Protein AF-A0A962NIE9-F1 (afdb_monomer_lite)

Radius of gyration: 14.71 Å; chains: 1; bounding box: 36×33×38 Å

Sequence (150 aa):
QASTADGALSLSSIDHEKQEGARLLVWQGAARMALLSQQPLDLDRETNGDVLLVVTLRVDALPADASVDLQARSGGTQVVTLPLTATLSALDQGAWTRIGIPLKCLRTAGADTAALDVPFALQASAGVQIALADVRAATDHDQLLACPTQ

Secondary structure (DSSP, 8-state):
-EE-TTSSEEEEEEEESEEEEEEEEEESSSEEEEE--SS-B--HHHHHTT-EEEEEEEEEE--TT--EEEEEEETTTEEEEEE-HHHHHTS-TT-EEEEEEEHHHHHHTT--TTSEEEEEEEEE-TT-EEEEEEEEEES--SEEPPPPP-

Foldseek 3Di:
DDADPVRQKDWDFCDDPHGSLKIKIAGQFWDKDFDFDPFFAACVVLLVVQWWFKWWKAWQWDDPPKWKWKWWDFPVPDIFIDTCNVVNVPDDHGDTFIETERVVLVVVSPHDNGGTRTGIMMTMGHGTIMMTRDTDTGDDGDHYDDRDDD

pLDDT: mean 95.98, std 5.82, range [51.5, 98.88]

Structure (mmCIF, N/CA/C/O backbone):
data_AF-A0A962NIE9-F1
#
_entry.id   AF-A0A962NIE9-F1
#
loop_
_atom_site.group_PDB
_atom_site.id
_atom_site.type_symbol
_atom_site.label_atom_id
_atom_site.label_alt_id
_atom_site.label_comp_id
_atom_site.label_asym_id
_atom_site.label_entity_id
_atom_site.label_seq_id
_atom_site.pdbx_PDB_ins_code
_atom_site.Cartn_x
_atom_site.Cartn_y
_atom_site.Cartn_z
_atom_site.occupancy
_atom_site.B_iso_or_equiv
_atom_site.auth_seq_id
_atom_site.auth_comp_id
_atom_site.auth_asym_id
_atom_site.auth_atom_id
_atom_site.pdbx_PDB_model_num
ATOM 1 N N . GLN A 1 1 ? 5.785 -3.335 18.940 1.00 87.31 1 GLN A N 1
ATOM 2 C CA . GLN A 1 1 ? 4.598 -2.530 18.572 1.00 87.31 1 GLN A CA 1
ATOM 3 C C . GLN A 1 1 ? 5.036 -1.076 18.436 1.00 87.31 1 GLN A C 1
ATOM 5 O O . GLN A 1 1 ? 5.942 -0.683 19.162 1.00 87.31 1 GLN A O 1
ATOM 10 N N . ALA A 1 2 ? 4.455 -0.315 17.513 1.00 95.44 2 ALA A N 1
ATOM 11 C CA . ALA A 1 2 ? 4.746 1.098 17.265 1.00 95.44 2 ALA A CA 1
ATOM 12 C C . ALA A 1 2 ? 3.452 1.848 16.910 1.00 95.44 2 ALA A C 1
ATOM 14 O O . ALA A 1 2 ? 2.497 1.228 16.447 1.00 95.44 2 ALA A O 1
ATOM 15 N N . SER A 1 3 ? 3.419 3.164 17.103 1.00 97.88 3 SER A N 1
ATOM 16 C CA . SER A 1 3 ? 2.286 4.016 16.730 1.00 97.88 3 SER A CA 1
ATOM 17 C C . SER A 1 3 ? 2.757 5.390 16.263 1.00 97.88 3 SER A C 1
ATOM 19 O O . SER A 1 3 ? 3.846 5.836 16.633 1.00 97.88 3 SER A O 1
ATOM 21 N N . THR A 1 4 ? 1.937 6.075 15.468 1.00 98.12 4 THR A N 1
ATOM 22 C CA . THR A 1 4 ? 2.132 7.501 15.181 1.00 98.12 4 THR A CA 1
ATOM 23 C C . THR A 1 4 ? 1.941 8.335 16.452 1.00 98.12 4 THR A C 1
ATOM 25 O O . THR A 1 4 ? 1.310 7.892 17.414 1.00 98.12 4 THR A O 1
ATOM 28 N N . ALA A 1 5 ? 2.506 9.547 16.477 1.00 97.50 5 ALA A N 1
ATOM 29 C CA . ALA A 1 5 ? 2.469 10.418 17.657 1.00 97.50 5 ALA A CA 1
ATOM 30 C C . ALA A 1 5 ? 1.042 10.838 18.057 1.00 97.50 5 ALA A C 1
ATOM 32 O O . ALA A 1 5 ? 0.762 11.035 19.235 1.00 97.50 5 ALA A O 1
ATOM 33 N N . ASP A 1 6 ? 0.150 10.950 17.076 1.00 97.44 6 ASP A N 1
ATOM 34 C CA . ASP A 1 6 ? -1.274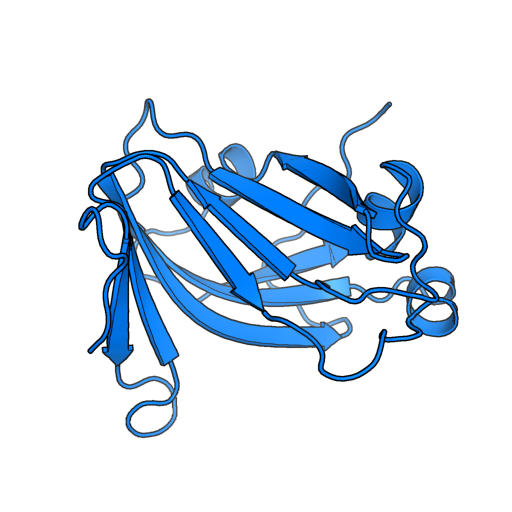 11.251 17.244 1.00 97.44 6 ASP A CA 1
ATOM 35 C C . ASP A 1 6 ? -2.138 10.001 17.490 1.00 97.44 6 ASP A C 1
ATOM 37 O O . ASP A 1 6 ? -3.344 10.116 17.694 1.00 97.44 6 ASP A O 1
ATOM 41 N N . GLY A 1 7 ? -1.540 8.805 17.465 1.00 97.81 7 GLY A N 1
ATOM 42 C CA . GLY A 1 7 ? -2.245 7.536 17.625 1.00 97.81 7 GLY A CA 1
ATOM 43 C C . GLY A 1 7 ? -3.162 7.164 16.457 1.00 97.81 7 GLY A C 1
ATOM 44 O O . GLY A 1 7 ? -3.962 6.250 16.613 1.00 97.81 7 GLY A O 1
ATOM 45 N N . ALA A 1 8 ? -3.077 7.840 15.305 1.00 98.44 8 ALA A N 1
ATOM 46 C CA . ALA A 1 8 ? -3.929 7.561 14.149 1.00 98.44 8 ALA A CA 1
ATOM 47 C C . ALA A 1 8 ? -3.629 6.207 13.478 1.00 98.44 8 ALA A C 1
ATOM 49 O O . ALA A 1 8 ? -4.522 5.617 12.870 1.00 98.44 8 ALA A O 1
ATOM 50 N N . LEU A 1 9 ? -2.400 5.701 13.599 1.00 98.69 9 LEU A N 1
ATOM 51 C CA . LEU A 1 9 ? -1.991 4.397 13.082 1.00 98.69 9 LEU A CA 1
ATOM 52 C C . LEU A 1 9 ? -1.122 3.662 14.099 1.00 98.69 9 LEU A C 1
ATOM 54 O O . LEU A 1 9 ? -0.162 4.220 14.636 1.00 98.69 9 LEU A O 1
ATOM 58 N N . SER A 1 10 ? -1.405 2.377 14.286 1.00 98.56 10 SER A N 1
ATOM 59 C CA . SER A 1 10 ? -0.567 1.446 15.040 1.00 98.56 10 SER A CA 1
ATOM 60 C C . SER A 1 10 ? -0.098 0.272 14.180 1.00 98.56 10 SER A C 1
ATOM 62 O O . SER A 1 10 ? -0.770 -0.154 13.240 1.00 98.56 10 SER A O 1
ATOM 64 N N . LEU A 1 11 ? 1.092 -0.232 14.507 1.00 98.12 11 LEU A N 1
ATOM 65 C CA . LEU A 1 11 ? 1.776 -1.333 13.839 1.00 98.12 11 LEU A CA 1
ATOM 66 C C . LEU A 1 11 ? 2.272 -2.350 14.874 1.00 98.12 11 LEU A C 1
ATOM 68 O O . LEU A 1 11 ? 2.961 -2.009 15.842 1.00 98.12 11 LEU A O 1
ATOM 72 N N . SER A 1 12 ? 1.976 -3.627 14.651 1.00 98.25 12 SER A N 1
ATOM 73 C CA . SER A 1 12 ? 2.457 -4.743 15.477 1.00 98.25 12 SER A CA 1
ATOM 74 C C . SER A 1 12 ? 2.984 -5.888 14.611 1.00 98.25 12 SER A C 1
ATOM 76 O O . SER A 1 12 ? 2.610 -6.008 13.448 1.00 98.25 12 SER A O 1
ATOM 78 N N . SER A 1 13 ? 3.896 -6.700 15.152 1.00 97.50 13 SER A N 1
ATOM 79 C CA . SER A 1 13 ? 4.340 -7.933 14.494 1.00 97.50 13 SER A CA 1
ATOM 80 C C . SER A 1 13 ? 3.307 -9.033 14.725 1.00 97.50 13 SER A C 1
ATOM 82 O O . SER A 1 13 ? 2.818 -9.176 15.845 1.00 97.50 13 SER A O 1
ATOM 84 N N . ILE A 1 14 ? 3.016 -9.821 13.692 1.00 97.69 14 ILE A N 1
ATOM 85 C CA . ILE A 1 14 ? 2.219 -11.049 13.795 1.00 97.69 14 ILE A CA 1
ATOM 86 C C . ILE A 1 14 ? 2.919 -12.187 13.049 1.00 97.69 14 ILE A C 1
ATOM 88 O O . ILE A 1 14 ? 3.753 -11.944 12.172 1.00 97.69 14 ILE A O 1
ATOM 92 N N . ASP A 1 15 ? 2.553 -13.423 13.368 1.00 95.00 15 ASP A N 1
ATOM 93 C CA . ASP A 1 15 ? 3.091 -14.604 12.699 1.00 95.00 15 ASP A CA 1
ATOM 94 C C . ASP A 1 15 ? 2.457 -14.798 11.314 1.00 95.00 15 ASP A C 1
ATOM 96 O O . ASP A 1 15 ? 1.235 -14.744 11.150 1.00 95.00 15 ASP A O 1
ATOM 100 N N . HIS A 1 16 ? 3.301 -15.052 10.316 1.00 92.81 16 HIS A N 1
ATOM 101 C CA . HIS A 1 16 ? 2.898 -15.464 8.973 1.00 92.81 16 HIS A CA 1
ATOM 102 C C . HIS A 1 16 ? 4.061 -16.199 8.309 1.00 92.81 16 HIS A C 1
ATOM 104 O O . HIS A 1 16 ? 5.115 -15.598 8.113 1.00 92.81 16 HIS A O 1
ATOM 110 N N . GLU A 1 17 ? 3.881 -17.493 8.010 1.00 91.56 17 GLU A N 1
ATOM 111 C CA . GLU A 1 17 ? 4.898 -18.470 7.551 1.00 91.56 17 GLU A CA 1
ATOM 112 C C . GLU A 1 17 ? 6.090 -18.690 8.504 1.00 91.56 17 GLU A C 1
ATOM 114 O O . GLU A 1 17 ? 6.577 -19.809 8.663 1.00 91.56 17 GLU A O 1
ATOM 119 N N . LYS A 1 18 ? 6.546 -17.632 9.170 1.00 92.31 18 LYS A N 1
ATOM 120 C CA . LYS A 1 18 ? 7.576 -17.572 10.202 1.00 92.31 18 LYS A CA 1
ATOM 121 C C . LYS A 1 18 ? 7.078 -16.689 11.349 1.00 92.31 18 LYS A C 1
ATOM 123 O O . LYS A 1 18 ? 6.147 -15.893 11.178 1.00 92.31 18 LYS A O 1
ATOM 128 N N . GLN A 1 19 ? 7.720 -16.816 12.510 1.00 86.62 19 GLN A N 1
ATOM 129 C CA . GLN A 1 19 ? 7.430 -15.936 13.641 1.00 86.62 19 GLN A CA 1
ATOM 130 C C . GLN A 1 19 ? 7.701 -14.477 13.279 1.00 86.62 19 GLN A C 1
ATOM 132 O O . GLN A 1 19 ? 8.727 -14.173 12.668 1.00 86.62 19 GLN A O 1
ATOM 137 N N . GLU A 1 20 ? 6.762 -13.601 13.635 1.00 93.25 20 GLU A N 1
ATOM 138 C CA . GLU A 1 20 ? 6.804 -12.165 13.331 1.00 93.25 20 GLU A CA 1
ATOM 139 C C . GLU A 1 20 ? 7.007 -11.830 11.836 1.00 93.25 20 GLU A C 1
ATOM 141 O O . GLU A 1 20 ? 7.515 -10.757 11.484 1.00 93.25 20 GLU A O 1
ATOM 146 N N . GLY A 1 21 ? 6.607 -12.744 10.945 1.00 93.81 21 GLY A N 1
ATOM 147 C CA . GLY A 1 21 ? 6.763 -12.625 9.494 1.00 93.81 21 GLY A CA 1
ATOM 148 C C . GLY A 1 21 ? 5.875 -11.569 8.832 1.00 93.81 21 GLY A C 1
ATOM 149 O O . GLY A 1 21 ? 6.084 -11.258 7.666 1.00 93.81 21 GLY A O 1
ATOM 150 N N . ALA A 1 22 ? 4.914 -10.986 9.554 1.00 97.88 22 ALA A N 1
ATOM 151 C CA . ALA A 1 22 ? 4.028 -9.955 9.026 1.00 97.88 22 ALA A CA 1
ATOM 152 C C . ALA A 1 22 ? 3.847 -8.774 9.988 1.00 97.88 22 ALA A C 1
ATOM 154 O O . ALA A 1 22 ? 4.251 -8.799 11.158 1.00 97.88 22 ALA A O 1
ATOM 155 N N . ARG A 1 23 ? 3.253 -7.697 9.474 1.00 98.19 23 ARG A N 1
ATOM 156 C CA . ARG A 1 23 ? 2.891 -6.494 10.225 1.00 98.19 23 ARG A CA 1
ATOM 157 C C . ARG A 1 23 ? 1.389 -6.281 10.169 1.00 98.19 23 ARG A C 1
ATOM 159 O O . ARG A 1 23 ? 0.844 -6.124 9.084 1.00 98.19 23 ARG A O 1
ATOM 166 N N . LEU A 1 24 ? 0.733 -6.244 11.324 1.00 98.69 24 LEU A N 1
ATOM 167 C CA . LEU A 1 24 ? -0.658 -5.814 11.435 1.00 98.69 24 LEU A CA 1
ATOM 168 C C . LEU A 1 24 ? -0.706 -4.296 11.598 1.00 98.69 24 LEU A C 1
ATOM 170 O O . LEU A 1 24 ? -0.092 -3.753 12.519 1.00 98.69 24 LEU A O 1
ATOM 174 N N . LEU A 1 25 ? -1.442 -3.645 10.703 1.00 98.75 25 LEU A N 1
ATOM 175 C CA . LEU A 1 25 ? -1.687 -2.210 10.662 1.00 98.75 25 LEU A CA 1
ATOM 176 C C . LEU A 1 25 ? -3.139 -1.949 11.050 1.00 98.75 25 LEU A C 1
ATOM 178 O O . LEU A 1 25 ? -4.050 -2.539 10.467 1.00 98.75 25 LEU A O 1
ATOM 182 N N . VAL A 1 26 ? -3.354 -1.058 12.013 1.00 98.75 26 VAL A N 1
ATOM 183 C CA . VAL A 1 26 ? -4.692 -0.688 12.486 1.00 98.75 26 VAL A CA 1
ATOM 184 C C . VAL A 1 26 ? -4.803 0.829 12.447 1.00 98.75 26 VAL A C 1
ATOM 186 O O . VAL A 1 26 ? -4.074 1.519 13.165 1.00 98.75 26 VAL A O 1
ATOM 189 N N . TRP A 1 27 ? -5.719 1.346 11.632 1.00 98.75 27 TRP A N 1
ATOM 190 C CA . TRP A 1 27 ? -5.990 2.777 11.517 1.00 98.75 27 TRP A CA 1
ATOM 191 C C . TRP A 1 27 ? -7.083 3.192 12.508 1.00 98.75 27 TRP A C 1
ATOM 193 O O . TRP A 1 27 ? -8.241 2.794 12.387 1.00 98.75 27 TRP A O 1
ATOM 203 N N . GLN A 1 28 ? -6.720 4.005 13.499 1.00 98.38 28 GLN A N 1
ATOM 204 C CA . GLN A 1 28 ? -7.653 4.676 14.415 1.00 98.38 28 GLN A CA 1
ATOM 205 C C . GLN A 1 28 ? -8.108 6.040 13.862 1.00 98.38 28 GLN A C 1
ATOM 207 O O . GLN A 1 28 ? -9.150 6.555 14.259 1.00 98.38 28 GLN A O 1
ATOM 212 N N . GLY A 1 29 ? -7.334 6.612 12.938 1.00 98.00 29 GLY A N 1
ATOM 213 C CA . GLY A 1 29 ? -7.590 7.866 12.236 1.00 98.00 29 GLY A CA 1
ATOM 214 C C . GLY A 1 29 ? -7.082 7.794 10.795 1.00 98.00 29 GLY A C 1
ATOM 215 O O . GLY A 1 29 ? -6.482 6.799 10.391 1.00 98.00 29 GLY A O 1
ATOM 216 N N . ALA A 1 30 ? -7.313 8.850 10.011 1.00 98.00 30 ALA A N 1
ATOM 217 C CA . ALA A 1 30 ? -6.739 8.944 8.672 1.00 98.00 30 ALA A CA 1
ATOM 218 C C . ALA A 1 30 ? -5.209 9.035 8.767 1.00 98.00 30 ALA A C 1
ATOM 220 O O . ALA A 1 30 ? -4.681 9.974 9.361 1.00 98.00 30 ALA A O 1
ATOM 221 N N . ALA A 1 31 ? -4.500 8.060 8.201 1.00 98.50 31 ALA A N 1
ATOM 222 C CA . ALA A 1 31 ? -3.047 7.985 8.313 1.00 98.50 31 ALA A CA 1
ATOM 223 C C . ALA A 1 31 ? -2.413 7.221 7.149 1.00 98.50 31 ALA A C 1
ATOM 225 O O . ALA A 1 31 ? -3.072 6.471 6.421 1.00 98.50 31 ALA A O 1
ATOM 226 N N . ARG A 1 32 ? -1.096 7.387 7.015 1.00 98.06 32 ARG A N 1
ATOM 227 C CA . ARG A 1 32 ? -0.280 6.763 5.976 1.00 98.06 32 ARG A CA 1
ATOM 228 C C . ARG A 1 32 ? 0.778 5.848 6.579 1.00 98.06 32 ARG A C 1
ATOM 230 O O . ARG A 1 32 ? 1.521 6.259 7.466 1.00 98.06 32 ARG A O 1
ATOM 237 N N . MET A 1 33 ? 0.907 4.651 6.019 1.00 98.19 33 MET A N 1
ATOM 238 C CA . MET A 1 33 ? 2.069 3.780 6.181 1.00 98.19 33 MET A CA 1
ATOM 239 C C . MET A 1 33 ? 2.859 3.773 4.875 1.00 98.19 33 MET A C 1
ATOM 241 O O . MET A 1 33 ? 2.261 3.713 3.804 1.00 98.19 33 MET A O 1
ATOM 245 N N . ALA A 1 34 ? 4.186 3.836 4.942 1.00 97.94 34 ALA A N 1
ATOM 246 C CA . ALA A 1 34 ? 5.041 3.817 3.762 1.00 97.94 34 ALA A CA 1
ATOM 247 C C . ALA A 1 34 ? 6.249 2.901 3.962 1.00 97.94 34 ALA A C 1
ATOM 249 O O . ALA A 1 34 ? 6.871 2.909 5.025 1.00 97.94 34 ALA A O 1
ATOM 250 N N . LEU A 1 35 ? 6.612 2.169 2.909 1.00 97.06 35 LEU A N 1
ATOM 251 C CA . LEU A 1 35 ? 7.902 1.503 2.795 1.00 97.06 35 LEU A CA 1
ATOM 252 C C . LEU A 1 35 ? 8.870 2.469 2.117 1.00 97.06 35 LEU A C 1
ATOM 254 O O . LEU A 1 35 ? 8.695 2.826 0.953 1.00 97.06 35 LEU A O 1
ATOM 258 N N . LEU A 1 36 ? 9.866 2.928 2.870 1.00 96.06 36 LEU A N 1
ATOM 259 C CA . LEU A 1 36 ? 10.888 3.845 2.375 1.00 96.06 36 LEU A CA 1
ATOM 260 C C . LEU A 1 36 ? 12.068 3.044 1.834 1.00 96.06 36 LEU A C 1
ATOM 262 O O . LEU A 1 36 ? 12.592 2.173 2.532 1.00 96.06 36 LEU A O 1
ATOM 266 N N . SER A 1 37 ? 12.517 3.372 0.626 1.00 93.00 37 SER A N 1
ATOM 267 C CA . SER A 1 37 ? 13.785 2.852 0.128 1.00 93.00 37 SER A CA 1
ATOM 268 C C . SER A 1 37 ? 14.935 3.765 0.552 1.00 93.00 37 SER A C 1
ATOM 270 O O . SER A 1 37 ? 14.831 4.988 0.470 1.00 93.00 37 SER A O 1
ATOM 272 N N . GLN A 1 38 ? 16.053 3.183 0.993 1.00 91.25 38 GLN A N 1
ATOM 273 C CA . GLN A 1 38 ? 17.253 3.961 1.339 1.00 91.25 38 GLN A CA 1
ATOM 274 C C . GLN A 1 38 ? 17.904 4.597 0.103 1.00 91.25 38 GLN A C 1
ATOM 276 O O . GLN A 1 38 ? 18.552 5.635 0.214 1.00 91.25 38 GLN A O 1
ATOM 281 N N . GLN A 1 39 ? 17.746 3.962 -1.059 1.00 94.12 39 GLN A N 1
ATOM 282 C CA . GLN A 1 39 ? 18.153 4.459 -2.373 1.00 94.12 39 GLN A CA 1
ATOM 283 C C . GLN A 1 39 ? 16.983 4.271 -3.344 1.00 94.12 39 GLN A C 1
ATOM 285 O O . GLN A 1 39 ? 16.335 3.224 -3.265 1.00 94.12 39 GLN A O 1
ATOM 290 N N . PRO A 1 40 ? 16.683 5.233 -4.235 1.00 96.25 40 PRO A N 1
ATOM 291 C CA . PRO A 1 40 ? 15.601 5.076 -5.201 1.00 96.25 40 PRO A CA 1
ATOM 292 C C . PRO A 1 40 ? 15.730 3.762 -5.980 1.00 96.25 40 PRO A C 1
ATOM 294 O O . PRO A 1 40 ? 16.820 3.409 -6.430 1.00 96.25 40 PRO A O 1
ATOM 297 N N . LEU A 1 41 ? 14.627 3.025 -6.090 1.00 97.19 41 LEU A N 1
ATOM 298 C CA . LEU A 1 41 ? 14.568 1.784 -6.851 1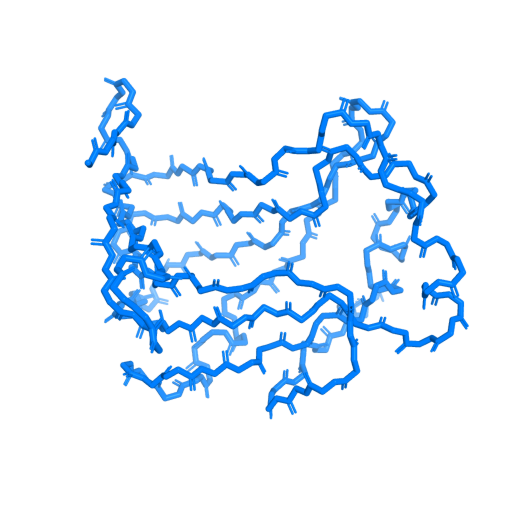.00 97.19 41 LEU A CA 1
ATOM 299 C C . LEU A 1 41 ? 14.353 2.106 -8.328 1.00 97.19 41 LEU A C 1
ATOM 301 O O . LEU A 1 41 ? 13.403 2.814 -8.670 1.00 97.19 41 LEU A O 1
ATOM 305 N N . ASP A 1 42 ? 15.203 1.532 -9.175 1.00 97.44 42 ASP A N 1
ATOM 306 C CA . ASP A 1 42 ? 14.988 1.481 -10.616 1.00 97.44 42 ASP A CA 1
ATOM 307 C C . ASP A 1 42 ? 14.246 0.188 -10.962 1.00 97.44 42 ASP A C 1
ATOM 309 O O . ASP A 1 42 ? 14.804 -0.906 -10.871 1.00 97.44 42 ASP A O 1
ATOM 313 N N . LEU A 1 43 ? 12.963 0.335 -11.291 1.00 97.56 43 LEU A N 1
ATOM 314 C CA . LEU A 1 43 ? 12.066 -0.725 -11.737 1.00 97.56 43 LEU A CA 1
ATOM 315 C C . LEU A 1 43 ? 11.585 -0.481 -13.177 1.00 97.56 43 LEU A C 1
ATOM 317 O O . LEU A 1 43 ? 10.539 -1.007 -13.567 1.00 97.56 43 LEU A O 1
ATOM 321 N N . ASP A 1 44 ? 12.272 0.337 -13.987 1.00 97.62 44 ASP A N 1
ATOM 322 C CA . ASP A 1 44 ? 11.796 0.641 -15.345 1.00 97.62 44 ASP A CA 1
ATOM 323 C C . ASP A 1 44 ? 11.817 -0.599 -16.249 1.00 97.62 44 ASP A C 1
ATOM 325 O O . ASP A 1 44 ? 10.866 -0.869 -16.988 1.00 97.62 44 ASP A O 1
ATOM 329 N N . ARG A 1 45 ? 12.854 -1.433 -16.120 1.00 97.88 45 ARG A N 1
ATOM 330 C CA . ARG A 1 45 ? 12.957 -2.702 -16.852 1.00 97.88 45 ARG A CA 1
ATOM 331 C C . ARG A 1 45 ? 11.804 -3.647 -16.501 1.00 97.88 45 ARG A C 1
ATOM 333 O O . ARG A 1 45 ? 11.196 -4.226 -17.396 1.00 97.88 45 ARG A O 1
ATOM 340 N N . GLU A 1 46 ? 11.494 -3.784 -15.216 1.00 98.19 46 GLU A N 1
ATOM 341 C CA . GLU A 1 46 ? 10.379 -4.567 -14.682 1.00 98.19 46 GLU A CA 1
ATOM 342 C C . GLU A 1 46 ? 9.045 -4.009 -15.198 1.00 98.19 46 GLU A C 1
ATOM 344 O O . GLU A 1 46 ? 8.195 -4.754 -15.686 1.00 98.19 46 GLU A O 1
ATOM 349 N N . THR A 1 47 ? 8.895 -2.685 -15.187 1.00 97.31 47 THR A N 1
ATOM 350 C CA . THR A 1 47 ? 7.699 -1.989 -15.678 1.00 97.31 47 THR A CA 1
ATOM 351 C C . THR A 1 47 ? 7.472 -2.225 -17.175 1.00 97.31 47 THR A C 1
ATOM 353 O O . THR A 1 47 ? 6.332 -2.406 -17.606 1.00 97.31 47 THR A O 1
ATOM 356 N N . ASN A 1 48 ? 8.538 -2.262 -17.978 1.00 96.81 48 ASN A N 1
ATOM 357 C CA . ASN A 1 48 ? 8.480 -2.589 -19.407 1.00 96.81 48 ASN A CA 1
ATOM 358 C C . ASN A 1 48 ? 8.247 -4.085 -19.678 1.00 96.81 48 ASN A C 1
ATOM 360 O O . ASN A 1 48 ? 7.771 -4.438 -20.754 1.00 96.81 48 ASN A O 1
ATOM 364 N N . GLY A 1 49 ? 8.557 -4.952 -18.712 1.00 96.81 49 GLY A N 1
ATOM 365 C CA . GLY A 1 49 ? 8.376 -6.404 -18.786 1.00 96.81 49 GLY A CA 1
ATOM 366 C C . GLY A 1 49 ? 7.049 -6.919 -18.223 1.00 96.81 49 GLY A C 1
ATOM 367 O O . GLY A 1 49 ? 6.975 -8.098 -17.888 1.00 96.81 49 GLY A O 1
ATOM 368 N N . ASP A 1 50 ? 6.037 -6.055 -18.070 1.00 93.50 50 ASP A N 1
ATOM 369 C CA . ASP A 1 50 ? 4.728 -6.379 -17.473 1.00 93.50 50 ASP A CA 1
ATOM 370 C C . ASP A 1 50 ? 4.813 -6.994 -16.055 1.00 93.50 50 ASP A C 1
ATOM 372 O O . ASP A 1 50 ? 3.932 -7.740 -15.622 1.00 93.50 50 ASP A O 1
ATOM 376 N N . VAL A 1 51 ? 5.858 -6.652 -15.295 1.00 97.94 51 VAL A N 1
ATOM 377 C CA . VAL A 1 51 ? 5.996 -7.055 -13.889 1.00 97.94 51 VAL A CA 1
ATOM 378 C C . VAL A 1 51 ? 5.000 -6.285 -13.013 1.00 97.94 51 VAL A C 1
ATOM 380 O O . VAL A 1 51 ? 4.619 -5.138 -13.282 1.00 97.94 51 VAL A O 1
ATOM 3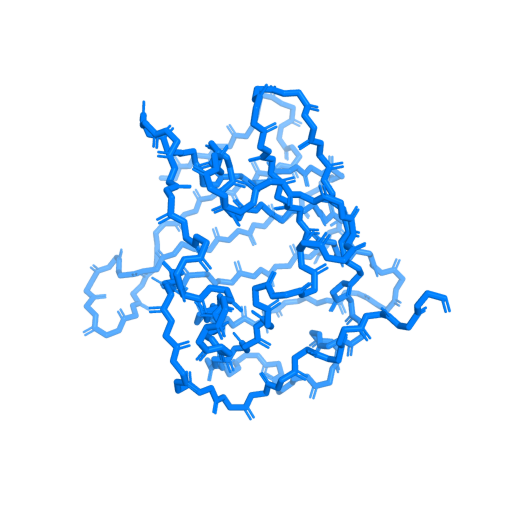83 N N . LEU A 1 52 ? 4.571 -6.937 -11.937 1.00 98.19 52 LEU A N 1
ATOM 384 C CA . LEU A 1 52 ? 3.635 -6.420 -10.952 1.00 98.19 52 LEU A CA 1
ATOM 385 C C . LEU A 1 52 ? 4.379 -6.031 -9.671 1.00 98.19 52 LEU A C 1
ATOM 387 O O . LEU A 1 52 ? 5.320 -6.701 -9.249 1.00 98.19 52 LEU A O 1
ATOM 391 N N . LEU A 1 53 ? 3.895 -4.993 -9.000 1.00 97.94 53 LEU A N 1
ATOM 392 C CA . LEU A 1 53 ? 4.054 -4.838 -7.563 1.00 97.94 53 LEU A CA 1
ATOM 393 C C . LEU A 1 53 ? 3.083 -5.816 -6.893 1.00 97.94 53 LEU A C 1
ATOM 395 O O . LEU A 1 53 ? 1.876 -5.575 -6.858 1.00 97.94 53 LEU A O 1
ATOM 399 N N . VAL A 1 54 ? 3.603 -6.940 -6.414 1.00 98.50 54 VAL A N 1
ATOM 400 C CA . VAL A 1 54 ? 2.827 -7.957 -5.703 1.00 98.50 54 VAL A CA 1
ATOM 401 C C . VAL A 1 54 ? 2.880 -7.673 -4.213 1.00 98.50 54 VAL A C 1
ATOM 403 O O . VAL A 1 54 ? 3.956 -7.503 -3.636 1.00 98.50 54 VAL A O 1
ATOM 406 N N . VAL A 1 55 ? 1.703 -7.641 -3.595 1.00 98.44 55 VAL A N 1
ATOM 407 C CA . VAL A 1 55 ? 1.522 -7.401 -2.167 1.00 98.44 55 VAL A CA 1
ATOM 408 C C . VAL A 1 55 ? 0.787 -8.585 -1.558 1.00 98.44 55 VAL A C 1
ATOM 410 O O . VAL A 1 55 ? -0.351 -8.867 -1.930 1.00 98.44 55 VAL A O 1
ATOM 413 N N . THR A 1 56 ? 1.424 -9.266 -0.607 1.00 98.62 56 THR A N 1
ATOM 414 C CA . THR A 1 56 ? 0.777 -10.317 0.188 1.00 98.62 56 THR A CA 1
ATOM 415 C C . THR A 1 56 ? 0.166 -9.680 1.424 1.00 98.62 56 THR A C 1
ATOM 417 O O . THR A 1 56 ? 0.890 -9.191 2.299 1.00 98.62 56 THR A O 1
ATOM 420 N N . LEU A 1 57 ? -1.162 -9.667 1.492 1.00 98.69 57 LEU A N 1
ATOM 421 C CA . LEU A 1 57 ? -1.902 -9.028 2.573 1.00 98.69 57 LEU A CA 1
ATOM 422 C C . LEU A 1 57 ? -3.102 -9.853 3.027 1.00 98.69 57 LEU A C 1
ATOM 424 O O . LEU A 1 57 ? -3.551 -10.762 2.334 1.00 98.69 57 LEU A O 1
ATOM 428 N N . ARG A 1 58 ? -3.640 -9.498 4.189 1.00 98.69 58 ARG A N 1
ATOM 429 C CA . ARG A 1 58 ? -4.915 -9.985 4.712 1.00 98.69 58 ARG A CA 1
ATOM 430 C C . ARG A 1 58 ? -5.726 -8.794 5.201 1.00 98.69 58 ARG A C 1
ATOM 432 O O . ARG A 1 58 ? -5.213 -7.973 5.961 1.00 98.69 58 ARG A O 1
ATOM 439 N N . VAL A 1 59 ? -6.975 -8.691 4.761 1.00 98.62 59 VAL A N 1
ATOM 440 C CA . VAL A 1 59 ? -7.900 -7.647 5.222 1.00 98.62 59 VAL A CA 1
ATOM 441 C C . VAL A 1 59 ? -8.642 -8.174 6.444 1.00 98.62 59 VAL A C 1
ATOM 443 O O . VAL A 1 59 ? -9.440 -9.102 6.327 1.00 98.62 59 VAL A O 1
ATOM 446 N N . ASP A 1 60 ? -8.379 -7.587 7.610 1.00 98.62 60 ASP A N 1
ATOM 447 C CA . ASP A 1 60 ? -9.018 -7.978 8.873 1.00 98.62 60 ASP A CA 1
ATOM 448 C C . ASP A 1 60 ? -10.288 -7.155 9.123 1.00 98.62 60 ASP A C 1
ATOM 450 O O . ASP A 1 60 ? -11.276 -7.680 9.635 1.00 98.62 60 ASP A O 1
ATOM 454 N N . ALA A 1 61 ? -10.307 -5.888 8.700 1.00 98.56 61 ALA A N 1
ATOM 455 C CA . ALA A 1 61 ? -11.489 -5.031 8.730 1.00 98.56 61 ALA A CA 1
ATOM 456 C C . ALA A 1 61 ? -11.429 -3.960 7.634 1.00 98.56 61 ALA A C 1
ATOM 458 O O . ALA A 1 61 ? -10.408 -3.294 7.454 1.00 98.56 61 ALA A O 1
ATOM 459 N N . LEU A 1 62 ? -12.549 -3.765 6.939 1.00 98.38 62 LEU A N 1
ATOM 460 C CA . LEU A 1 62 ? -12.739 -2.707 5.949 1.00 98.38 62 LEU A CA 1
ATOM 461 C C . LEU A 1 62 ? -14.186 -2.193 6.055 1.00 98.38 62 LEU A C 1
ATOM 463 O O . LEU A 1 62 ? -15.090 -2.818 5.499 1.00 98.38 62 LEU A O 1
ATOM 467 N N . PRO A 1 63 ? -14.439 -1.112 6.818 1.00 97.88 63 PRO A N 1
ATOM 468 C CA . PRO A 1 63 ? -15.766 -0.500 6.895 1.00 97.88 63 PRO A CA 1
ATOM 469 C C . PRO A 1 63 ? -16.299 -0.098 5.512 1.00 97.88 63 PRO A C 1
ATOM 471 O O . PRO A 1 63 ? -15.525 0.255 4.625 1.00 97.88 63 PRO A O 1
ATOM 474 N N . ALA A 1 64 ? -17.620 -0.127 5.323 1.00 95.19 64 ALA A N 1
ATOM 475 C CA . ALA A 1 64 ? -18.241 0.135 4.018 1.00 95.19 64 ALA A CA 1
ATOM 476 C C . ALA A 1 64 ? -18.004 1.565 3.494 1.00 95.19 64 ALA A C 1
ATOM 478 O O . ALA A 1 64 ? -18.002 1.790 2.288 1.00 95.19 64 ALA A O 1
ATOM 479 N N . ASP A 1 65 ? -17.811 2.523 4.398 1.00 95.62 65 ASP A N 1
ATOM 480 C CA . ASP A 1 65 ? -17.504 3.927 4.124 1.00 95.62 65 ASP A CA 1
ATOM 481 C C . ASP A 1 65 ? -15.997 4.235 4.171 1.00 95.62 65 ASP A C 1
ATOM 483 O O . ASP A 1 65 ? -15.597 5.394 4.045 1.00 95.62 65 ASP A O 1
ATOM 487 N N . ALA A 1 66 ? -15.149 3.216 4.344 1.00 97.25 66 ALA A N 1
ATOM 488 C CA . ALA A 1 66 ? -13.710 3.403 4.403 1.00 97.25 66 ALA A CA 1
ATOM 489 C C . ALA A 1 66 ? -13.097 3.687 3.025 1.00 97.25 66 ALA A C 1
ATOM 491 O O . ALA A 1 66 ? -13.538 3.189 1.988 1.00 97.25 66 ALA A O 1
ATOM 492 N N . SER A 1 67 ? -11.999 4.438 3.033 1.00 98.00 67 SER A N 1
ATOM 493 C CA . SER A 1 67 ? -11.155 4.673 1.862 1.00 98.00 67 SER A CA 1
ATOM 494 C C . SER A 1 67 ? -9.772 4.079 2.092 1.00 98.00 67 SER A C 1
ATOM 496 O O . SER A 1 67 ? -9.173 4.330 3.140 1.00 98.00 67 SER A O 1
ATOM 498 N N . VAL A 1 68 ? -9.251 3.347 1.108 1.00 98.38 68 VAL A N 1
ATOM 499 C CA . VAL A 1 68 ? -7.870 2.866 1.070 1.00 98.38 68 VAL A CA 1
ATOM 500 C C . VAL A 1 68 ? -7.274 3.179 -0.294 1.00 98.38 68 VAL A C 1
ATOM 502 O O . VAL A 1 68 ? -7.787 2.730 -1.321 1.00 98.38 68 VAL A O 1
ATOM 505 N N . ASP A 1 69 ? -6.154 3.889 -0.282 1.00 98.19 69 ASP A N 1
ATOM 506 C CA . ASP A 1 69 ? -5.392 4.242 -1.470 1.00 98.19 69 ASP A CA 1
ATOM 507 C C . ASP A 1 69 ? -3.979 3.663 -1.403 1.00 98.19 69 ASP A C 1
ATOM 509 O O . ASP A 1 69 ? -3.290 3.749 -0.379 1.00 98.19 69 ASP A O 1
ATOM 513 N N . LEU A 1 70 ? -3.526 3.127 -2.534 1.00 98.06 70 LEU A N 1
ATOM 514 C CA . LEU A 1 70 ? -2.119 2.846 -2.779 1.00 98.06 70 LEU A CA 1
ATOM 515 C C . LEU A 1 70 ? -1.437 4.134 -3.241 1.00 98.06 70 LEU A C 1
ATOM 517 O O . LEU A 1 70 ? -1.904 4.796 -4.164 1.00 98.06 70 LEU A O 1
ATOM 521 N N . GLN A 1 71 ? -0.294 4.457 -2.649 1.00 98.25 71 GLN A N 1
ATOM 522 C CA . GLN A 1 71 ? 0.550 5.563 -3.078 1.00 98.25 71 GLN A CA 1
ATOM 523 C C . GLN A 1 71 ? 1.961 5.088 -3.403 1.00 98.25 71 GLN A C 1
ATOM 525 O O . GLN A 1 71 ? 2.512 4.228 -2.716 1.00 98.25 71 GLN A O 1
ATOM 530 N N . ALA A 1 72 ? 2.575 5.719 -4.398 1.00 98.06 72 ALA A N 1
ATOM 531 C CA . ALA A 1 72 ? 4.004 5.604 -4.671 1.00 98.06 72 ALA A CA 1
ATOM 532 C C . ALA A 1 72 ? 4.618 7.002 -4.800 1.00 98.06 72 ALA A C 1
ATOM 534 O O . ALA A 1 72 ? 3.922 7.949 -5.169 1.00 98.0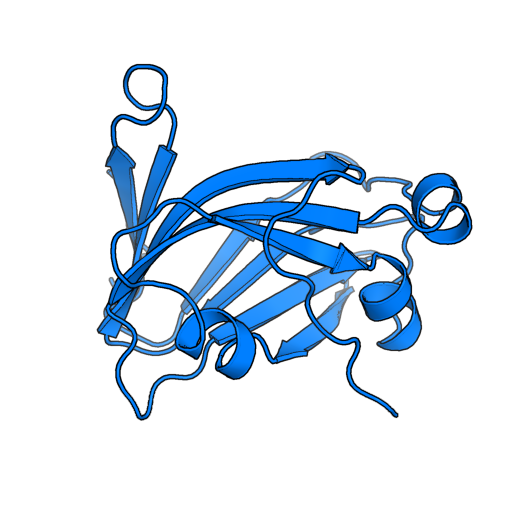6 72 ALA A O 1
ATOM 535 N N . ARG A 1 73 ? 5.905 7.144 -4.466 1.00 98.12 73 ARG A N 1
ATOM 536 C CA . ARG A 1 73 ? 6.668 8.389 -4.622 1.00 98.12 73 ARG A CA 1
ATOM 537 C C . ARG A 1 73 ? 7.949 8.138 -5.405 1.00 98.12 73 ARG A C 1
ATOM 539 O O . ARG A 1 73 ? 8.673 7.190 -5.101 1.00 98.12 73 ARG A O 1
ATOM 546 N N . SER A 1 74 ? 8.219 9.018 -6.359 1.00 97.75 74 SER A N 1
ATOM 547 C CA . SER A 1 74 ? 9.459 9.059 -7.129 1.00 97.75 74 SER A CA 1
ATOM 548 C C . SER A 1 74 ? 10.083 10.452 -7.101 1.00 97.75 74 SER A C 1
ATOM 550 O O . SER A 1 74 ? 9.393 11.459 -6.899 1.00 97.75 74 SER A O 1
ATOM 552 N N . GLY A 1 75 ? 11.397 10.525 -7.313 1.00 92.06 75 GLY A N 1
ATOM 553 C CA . GLY A 1 75 ? 12.116 11.798 -7.442 1.00 92.06 75 GLY A CA 1
ATOM 554 C C . GLY A 1 75 ? 12.013 12.713 -6.213 1.00 92.06 75 GLY A C 1
ATOM 555 O O . GLY A 1 75 ? 12.135 13.930 -6.333 1.00 92.06 75 GLY A O 1
ATOM 556 N N . GLY A 1 76 ? 11.738 12.165 -5.027 1.00 90.69 76 GLY A N 1
ATOM 557 C CA . GLY A 1 76 ? 11.671 12.922 -3.779 1.00 90.69 76 GLY A CA 1
ATOM 558 C C . GLY A 1 76 ? 10.337 13.631 -3.507 1.00 90.69 76 GLY A C 1
ATOM 559 O O . GLY A 1 76 ? 9.969 13.782 -2.343 1.00 90.69 76 GLY A O 1
ATOM 560 N N . THR A 1 77 ? 9.567 14.027 -4.519 1.00 93.19 77 THR A N 1
ATOM 561 C CA . THR A 1 77 ? 8.343 14.834 -4.312 1.00 93.19 77 THR A CA 1
ATOM 562 C C . THR A 1 77 ? 7.125 14.333 -5.070 1.00 93.19 77 THR A C 1
ATOM 564 O O . THR A 1 77 ? 6.001 14.621 -4.660 1.00 93.19 77 THR A O 1
ATOM 567 N N . GLN A 1 78 ? 7.313 13.571 -6.143 1.00 97.00 78 GLN A N 1
ATOM 568 C CA . GLN A 1 78 ? 6.221 13.198 -7.022 1.00 97.00 78 GLN A CA 1
ATOM 569 C C . GLN A 1 78 ? 5.461 12.006 -6.451 1.00 97.00 78 GLN A C 1
ATOM 571 O O . GLN A 1 78 ? 5.957 10.886 -6.485 1.00 97.00 78 GLN A O 1
ATOM 576 N N . VAL A 1 79 ? 4.259 12.248 -5.928 1.00 97.88 79 VAL A N 1
ATOM 577 C CA . VAL A 1 79 ? 3.385 11.207 -5.375 1.00 97.88 79 VAL A CA 1
ATOM 578 C C . VAL A 1 79 ? 2.269 10.891 -6.360 1.00 97.88 79 VAL A C 1
ATOM 580 O O . VAL A 1 79 ? 1.555 11.791 -6.796 1.00 97.88 79 VAL A O 1
ATOM 583 N N . VAL A 1 80 ? 2.084 9.610 -6.661 1.00 97.62 80 VAL A N 1
ATOM 584 C CA . VAL A 1 80 ? 0.912 9.099 -7.380 1.00 97.62 80 VAL A CA 1
ATOM 585 C C . VAL A 1 80 ? 0.006 8.336 -6.427 1.00 97.62 80 VAL A C 1
ATOM 587 O O . VAL A 1 80 ? 0.480 7.766 -5.444 1.00 97.62 80 VAL A O 1
ATOM 590 N N . THR A 1 81 ? -1.292 8.329 -6.721 1.00 97.25 81 THR A N 1
ATOM 591 C CA . THR A 1 81 ? -2.318 7.661 -5.912 1.00 97.25 81 THR A CA 1
ATOM 592 C C . THR A 1 81 ? -3.181 6.788 -6.815 1.00 97.25 81 THR A C 1
ATOM 594 O O . THR A 1 81 ? -3.634 7.250 -7.861 1.00 97.25 81 THR A O 1
ATOM 597 N N . LEU A 1 82 ? -3.400 5.536 -6.417 1.00 96.44 82 LEU A N 1
ATOM 598 C CA . LEU A 1 82 ? -4.297 4.587 -7.067 1.00 96.44 82 LEU A CA 1
ATOM 599 C C . LEU A 1 82 ? -5.359 4.133 -6.052 1.00 96.44 82 LEU A C 1
ATOM 601 O O . LEU A 1 82 ? -4.981 3.678 -4.966 1.00 96.44 82 LEU A O 1
ATOM 605 N N . PRO A 1 83 ? -6.661 4.209 -6.380 1.00 95.56 83 PRO A N 1
ATOM 606 C CA . PRO A 1 83 ? -7.706 3.740 -5.480 1.00 95.56 83 PRO A CA 1
ATOM 607 C C . PRO A 1 83 ? -7.608 2.223 -5.304 1.00 95.56 83 PRO A C 1
ATOM 609 O O . PRO A 1 83 ? -7.549 1.480 -6.285 1.00 95.56 83 PRO A O 1
ATOM 612 N N . LEU A 1 84 ? -7.608 1.758 -4.053 1.00 96.31 84 LEU A N 1
ATOM 613 C CA . LEU A 1 84 ? -7.447 0.341 -3.716 1.00 96.31 84 LEU A CA 1
ATOM 614 C C . LEU A 1 84 ? -8.693 -0.258 -3.045 1.00 96.31 84 LEU A C 1
ATOM 616 O O . LEU A 1 84 ? -8.871 -1.476 -3.080 1.00 96.31 84 LEU A O 1
ATOM 620 N N . THR A 1 85 ? -9.588 0.576 -2.499 1.00 96.31 85 THR A N 1
ATOM 621 C CA . THR A 1 85 ? -10.779 0.151 -1.740 1.00 96.31 85 THR A CA 1
ATOM 622 C C . THR A 1 85 ? -11.583 -0.942 -2.442 1.00 96.31 85 THR A C 1
ATOM 624 O O . THR A 1 85 ? -11.836 -1.980 -1.840 1.00 96.31 85 THR A O 1
ATOM 627 N N . ALA A 1 86 ? -11.946 -0.748 -3.717 1.00 94.00 86 ALA A N 1
ATOM 628 C CA . ALA A 1 86 ? -12.798 -1.693 -4.444 1.00 94.00 86 ALA A CA 1
ATOM 629 C C . ALA A 1 86 ? -12.137 -3.071 -4.626 1.00 94.00 86 ALA A C 1
ATOM 631 O O . ALA A 1 86 ? -12.808 -4.100 -4.573 1.00 94.00 86 ALA A O 1
ATOM 632 N N . THR A 1 87 ? -10.810 -3.097 -4.790 1.00 95.00 87 THR A N 1
ATOM 633 C CA . THR A 1 87 ? -10.055 -4.354 -4.886 1.00 95.00 87 THR A CA 1
ATOM 634 C C . THR A 1 87 ? -10.026 -5.059 -3.539 1.00 95.00 87 THR A C 1
ATOM 636 O O . THR A 1 87 ? -10.298 -6.251 -3.485 1.00 95.00 87 THR A O 1
ATOM 639 N N . LEU A 1 88 ? -9.775 -4.327 -2.447 1.00 96.69 88 LEU A N 1
ATOM 640 C CA . LEU A 1 88 ? -9.771 -4.904 -1.098 1.00 96.69 88 LEU A CA 1
ATOM 641 C C . LEU A 1 88 ? -11.158 -5.384 -0.659 1.00 96.69 88 LEU A C 1
ATOM 643 O O . LEU A 1 88 ? -11.250 -6.413 -0.000 1.00 96.69 88 LEU A O 1
ATOM 647 N N . SER A 1 89 ? -12.230 -4.684 -1.043 1.00 95.69 89 SER A N 1
ATOM 648 C CA . SER A 1 89 ? -13.605 -5.086 -0.714 1.00 95.69 89 SER A CA 1
ATOM 649 C C . SER A 1 89 ? -14.057 -6.363 -1.416 1.00 95.69 89 SER A C 1
ATOM 651 O O . SER A 1 89 ? -15.019 -6.982 -0.977 1.00 95.69 89 SER A O 1
ATOM 653 N N . ALA A 1 90 ? -13.394 -6.738 -2.513 1.00 94.50 90 ALA A N 1
ATOM 654 C CA . ALA A 1 90 ? -13.683 -7.961 -3.253 1.00 94.50 90 ALA A CA 1
ATOM 655 C C . ALA A 1 90 ? -12.913 -9.185 -2.721 1.00 94.50 90 ALA A C 1
ATOM 657 O O . ALA A 1 90 ? -13.109 -10.284 -3.235 1.00 94.50 90 ALA A O 1
ATOM 658 N N . LEU A 1 91 ? -12.026 -9.004 -1.734 1.00 96.25 91 LEU A N 1
ATOM 659 C CA . LEU A 1 91 ? -11.252 -10.093 -1.137 1.00 96.25 91 LEU A CA 1
ATOM 660 C C . LEU A 1 91 ? -12.048 -10.812 -0.047 1.00 96.25 91 LEU A C 1
ATOM 662 O O . LEU A 1 91 ? -12.861 -10.206 0.654 1.00 96.25 91 LEU A O 1
ATOM 666 N N . ASP A 1 92 ? -11.725 -12.086 0.167 1.00 96.94 92 ASP A N 1
ATOM 667 C CA . ASP A 1 92 ? -12.217 -12.829 1.323 1.00 96.94 92 ASP A CA 1
ATOM 668 C C . ASP A 1 92 ? -11.594 -12.262 2.610 1.00 96.94 92 ASP A C 1
ATOM 670 O O . ASP A 1 92 ? -10.380 -12.326 2.836 1.00 96.94 92 ASP A O 1
ATOM 674 N N . GLN A 1 93 ? -12.433 -11.688 3.474 1.00 96.88 93 GLN A N 1
ATOM 675 C CA . GLN A 1 93 ? -11.997 -11.124 4.750 1.00 96.88 93 GLN A CA 1
ATOM 676 C C . GLN A 1 93 ? -11.320 -12.198 5.618 1.00 96.88 93 GLN A C 1
ATOM 678 O O . GLN A 1 93 ? -11.823 -13.311 5.769 1.00 96.88 93 GLN A O 1
ATOM 683 N N . GLY A 1 94 ? -10.172 -11.864 6.211 1.00 97.81 94 GLY A N 1
ATOM 684 C CA . GLY A 1 94 ? -9.390 -12.783 7.041 1.00 97.81 94 GLY A CA 1
ATOM 685 C C . GLY A 1 94 ? -8.561 -13.820 6.267 1.00 97.81 94 GLY A C 1
ATOM 686 O O . GLY A 1 94 ? -7.880 -14.629 6.901 1.00 97.81 94 GLY A O 1
ATOM 687 N N . ALA A 1 95 ? -8.546 -13.789 4.930 1.00 98.00 95 ALA A N 1
ATOM 688 C CA . ALA A 1 95 ? -7.688 -14.644 4.110 1.00 98.00 95 ALA A CA 1
ATOM 689 C C . ALA A 1 95 ? -6.430 -13.908 3.615 1.00 98.00 95 ALA A C 1
ATOM 691 O O . ALA A 1 95 ? -6.482 -12.749 3.198 1.00 98.00 95 ALA A O 1
ATOM 692 N N . TRP A 1 96 ? -5.282 -14.591 3.645 1.00 98.19 96 TRP A N 1
ATOM 693 C CA . TRP A 1 96 ? -4.067 -14.105 2.989 1.00 98.19 96 TRP A CA 1
ATOM 694 C C . TRP A 1 96 ? -4.236 -14.186 1.473 1.00 98.19 96 TRP A C 1
ATOM 696 O O . TRP A 1 96 ? -4.567 -15.245 0.948 1.00 98.19 96 TRP A O 1
ATOM 706 N N . THR A 1 97 ? -3.992 -13.075 0.786 1.00 98.31 97 THR A N 1
ATOM 707 C CA . THR A 1 97 ? -4.138 -12.939 -0.665 1.00 98.31 97 THR A CA 1
ATOM 708 C C . THR A 1 97 ? -2.953 -12.166 -1.234 1.00 98.31 97 THR A C 1
ATOM 710 O O . THR A 1 97 ? -2.495 -11.189 -0.635 1.00 98.31 97 THR A O 1
ATOM 713 N N . ARG A 1 98 ? -2.474 -12.562 -2.416 1.00 98.44 98 ARG A N 1
ATOM 714 C CA . ARG A 1 98 ? -1.536 -11.773 -3.221 1.00 98.44 98 ARG A CA 1
ATOM 715 C C . ARG A 1 98 ? -2.310 -10.886 -4.184 1.00 98.44 98 ARG A C 1
ATOM 717 O O . ARG A 1 98 ? -2.885 -11.377 -5.159 1.00 98.44 98 ARG A O 1
ATOM 724 N N . ILE A 1 99 ? -2.291 -9.581 -3.945 1.00 97.88 99 ILE A N 1
ATOM 725 C CA . ILE A 1 99 ? -2.771 -8.611 -4.929 1.00 97.88 99 ILE A CA 1
ATOM 726 C C . ILE A 1 99 ? -1.613 -8.196 -5.841 1.00 97.88 99 ILE A C 1
ATOM 728 O O . ILE A 1 99 ? -0.520 -7.886 -5.371 1.00 97.88 99 ILE A O 1
ATOM 732 N N . GLY A 1 100 ? -1.838 -8.208 -7.148 1.00 97.94 100 GLY A N 1
ATOM 733 C CA . GLY A 1 100 ? -0.899 -7.732 -8.154 1.00 97.94 100 GLY A CA 1
ATOM 734 C C . GLY A 1 100 ? -1.311 -6.356 -8.657 1.00 97.94 100 GLY A C 1
ATOM 735 O O . GLY A 1 100 ? -2.399 -6.198 -9.204 1.00 97.94 100 GLY A O 1
ATOM 736 N N . ILE A 1 101 ? -0.441 -5.362 -8.508 1.00 97.12 101 ILE A N 1
ATOM 737 C CA . ILE A 1 101 ? -0.603 -4.039 -9.114 1.00 97.12 101 ILE A CA 1
ATOM 738 C C . ILE A 1 101 ? 0.374 -3.932 -10.284 1.00 97.12 101 ILE A C 1
ATOM 740 O O . ILE A 1 101 ? 1.580 -3.904 -10.043 1.00 97.12 101 ILE A O 1
ATOM 744 N N . PRO A 1 102 ? -0.079 -3.854 -11.548 1.00 97.06 102 PRO A N 1
ATOM 745 C CA . PRO A 1 102 ? 0.841 -3.639 -12.657 1.00 97.06 102 PRO A CA 1
ATOM 746 C C . PRO A 1 102 ? 1.682 -2.380 -12.431 1.00 97.06 102 PRO A C 1
ATOM 748 O O . PRO A 1 102 ? 1.132 -1.295 -12.237 1.00 97.06 102 PRO A O 1
ATOM 751 N N . LEU A 1 103 ? 3.014 -2.494 -12.495 1.00 97.38 103 LEU A N 1
ATOM 752 C CA . LEU A 1 103 ? 3.904 -1.339 -12.301 1.00 97.38 103 LEU A CA 1
ATOM 753 C C . LEU A 1 103 ? 3.600 -0.224 -13.312 1.00 97.38 103 LEU A C 1
ATOM 755 O O . LEU A 1 103 ? 3.678 0.963 -12.995 1.00 97.38 103 LEU A O 1
ATOM 759 N N . LYS A 1 104 ? 3.137 -0.599 -14.512 1.00 96.31 104 LYS A N 1
ATOM 760 C CA . LYS A 1 104 ? 2.667 0.348 -15.527 1.00 96.31 104 LYS A CA 1
ATOM 761 C C . LYS A 1 104 ? 1.509 1.228 -15.056 1.00 96.31 104 LYS A C 1
ATOM 763 O O . LYS A 1 104 ? 1.427 2.349 -15.533 1.00 96.31 104 LYS A O 1
ATOM 768 N N . CYS A 1 105 ? 0.664 0.793 -14.112 1.00 96.06 105 CYS A N 1
ATOM 769 C CA . CYS A 1 105 ? -0.373 1.665 -13.554 1.00 96.06 105 CYS A CA 1
ATOM 770 C C . CYS A 1 105 ? 0.250 2.845 -12.790 1.00 96.06 105 CYS A C 1
ATOM 772 O O . CYS A 1 105 ? -0.243 3.965 -12.899 1.00 96.06 105 CYS A O 1
ATOM 774 N N . LEU A 1 106 ? 1.346 2.616 -12.049 1.00 96.12 106 LEU A N 1
ATOM 775 C CA . LEU A 1 106 ? 2.070 3.683 -11.345 1.00 96.12 106 LEU A CA 1
ATOM 776 C C . LEU A 1 106 ? 2.667 4.673 -12.348 1.00 96.12 106 LEU A C 1
ATOM 778 O O . LEU A 1 106 ? 2.504 5.882 -12.184 1.00 96.12 106 LEU A O 1
ATOM 782 N N . ARG A 1 107 ? 3.281 4.159 -13.422 1.00 95.75 107 ARG A N 1
ATOM 783 C CA . ARG A 1 107 ? 3.818 4.978 -14.516 1.00 95.75 107 ARG A CA 1
ATOM 784 C C . ARG A 1 107 ? 2.731 5.773 -15.240 1.00 95.75 107 ARG A C 1
ATOM 786 O O . ARG A 1 107 ? 2.908 6.959 -15.480 1.00 95.75 107 ARG A O 1
ATOM 793 N N . THR A 1 108 ? 1.588 5.159 -15.545 1.00 94.94 108 THR A N 1
ATOM 794 C CA . THR A 1 108 ? 0.432 5.840 -16.155 1.00 94.94 108 THR A CA 1
ATOM 795 C C . THR A 1 108 ? -0.136 6.928 -15.244 1.00 94.94 108 THR A C 1
ATOM 797 O O . THR A 1 108 ? -0.510 7.989 -15.733 1.00 94.94 108 THR A O 1
ATOM 800 N N . ALA A 1 109 ? -0.145 6.712 -13.925 1.00 95.06 109 ALA A N 1
ATOM 801 C CA . ALA A 1 109 ? -0.503 7.743 -12.949 1.00 95.06 109 ALA A CA 1
ATOM 802 C C . ALA A 1 109 ? 0.570 8.842 -12.803 1.00 95.06 109 ALA A C 1
ATOM 804 O O . ALA A 1 109 ? 0.336 9.848 -12.135 1.00 95.06 109 ALA A O 1
ATOM 805 N N . GLY A 1 110 ? 1.732 8.660 -13.434 1.00 95.50 110 GLY A N 1
ATOM 806 C CA . GLY A 1 110 ? 2.785 9.653 -13.593 1.00 95.50 110 GLY A CA 1
ATOM 807 C C . GLY A 1 110 ? 4.119 9.276 -12.957 1.00 95.50 110 GLY A C 1
ATOM 808 O O . GLY A 1 110 ? 5.101 9.941 -13.261 1.00 95.50 110 GLY A O 1
ATOM 809 N N . ALA A 1 111 ? 4.193 8.258 -12.096 1.00 97.06 111 ALA A N 1
ATOM 810 C CA . ALA A 1 111 ? 5.406 7.966 -11.333 1.00 97.06 111 ALA A CA 1
ATOM 811 C C . ALA A 1 111 ? 6.592 7.647 -12.249 1.00 97.06 111 ALA A C 1
ATOM 813 O O . ALA A 1 111 ? 6.452 6.919 -13.234 1.00 97.06 111 ALA A O 1
ATOM 814 N N . ASP A 1 112 ? 7.770 8.137 -11.871 1.00 97.56 112 ASP A N 1
ATOM 815 C CA . ASP A 1 112 ? 9.024 7.702 -12.471 1.00 97.56 112 ASP A CA 1
ATOM 816 C C . ASP A 1 112 ? 9.429 6.361 -11.848 1.00 97.56 112 ASP A C 1
ATOM 818 O O . ASP A 1 112 ? 9.938 6.292 -10.725 1.00 97.56 112 ASP A O 1
ATOM 822 N N . THR A 1 113 ? 9.161 5.277 -12.578 1.00 97.38 113 THR A N 1
ATOM 823 C CA . THR A 1 113 ? 9.473 3.912 -12.147 1.00 97.38 113 THR A CA 1
ATOM 824 C C . THR A 1 113 ? 10.970 3.618 -12.107 1.00 97.38 113 THR A C 1
ATOM 826 O O . THR A 1 113 ? 11.339 2.604 -11.525 1.00 97.38 113 THR A O 1
ATOM 829 N N . ALA A 1 114 ? 11.828 4.488 -12.652 1.00 97.38 114 ALA A N 1
ATOM 830 C CA . ALA A 1 114 ? 13.282 4.371 -12.543 1.00 97.38 114 ALA A CA 1
ATOM 831 C C . ALA A 1 114 ? 13.849 4.991 -11.246 1.00 97.38 114 ALA A C 1
ATOM 833 O O . ALA A 1 114 ? 15.038 4.852 -10.959 1.00 97.38 114 ALA A O 1
ATOM 834 N N . ALA A 1 115 ? 13.024 5.699 -10.464 1.00 97.62 115 ALA A N 1
ATOM 835 C CA . ALA A 1 115 ? 13.481 6.479 -9.314 1.00 97.62 115 ALA A CA 1
ATOM 836 C C . ALA A 1 115 ? 12.501 6.441 -8.126 1.00 97.62 115 ALA A C 1
ATOM 838 O O . ALA A 1 115 ? 12.244 7.468 -7.488 1.00 97.62 115 ALA A O 1
ATOM 839 N N . LEU A 1 116 ? 11.952 5.264 -7.808 1.00 98.06 116 LEU A N 1
ATOM 840 C CA . LEU A 1 116 ? 10.987 5.085 -6.718 1.00 98.06 116 LEU A CA 1
A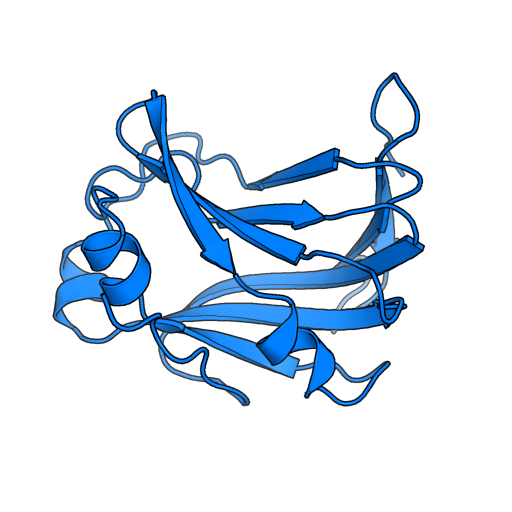TOM 841 C C . LEU A 1 116 ? 11.669 5.096 -5.346 1.00 98.06 116 LEU A C 1
ATOM 843 O O . LEU A 1 116 ? 12.289 4.121 -4.925 1.00 98.06 116 LEU A O 1
ATOM 847 N N . ASP A 1 117 ? 11.507 6.184 -4.605 1.00 97.81 117 ASP A N 1
ATOM 848 C CA . ASP A 1 117 ? 12.001 6.308 -3.230 1.00 97.81 117 ASP A CA 1
ATOM 849 C C . ASP A 1 117 ? 10.947 5.897 -2.174 1.00 97.81 117 ASP A C 1
ATOM 851 O O . ASP A 1 117 ? 11.296 5.515 -1.052 1.00 97.81 117 ASP A O 1
ATOM 855 N N . VAL A 1 118 ? 9.662 5.862 -2.554 1.00 98.25 118 VAL A N 1
ATOM 856 C CA . VAL A 1 118 ? 8.589 5.152 -1.830 1.00 98.25 118 VAL A CA 1
ATOM 857 C C . VAL A 1 118 ? 7.856 4.256 -2.827 1.00 98.25 118 VAL A C 1
ATOM 859 O O . VAL A 1 118 ? 6.893 4.708 -3.446 1.00 98.25 118 VAL A O 1
ATOM 862 N N . PRO A 1 119 ? 8.283 2.997 -3.020 1.00 96.31 119 PRO A N 1
ATOM 863 C CA . PRO A 1 119 ? 7.642 2.095 -3.980 1.00 96.31 119 PRO A CA 1
ATOM 864 C C . PRO A 1 119 ? 6.222 1.687 -3.568 1.00 96.31 119 PRO A C 1
ATOM 866 O O . PRO A 1 119 ? 5.421 1.305 -4.415 1.00 96.31 119 PRO A O 1
ATOM 869 N N . PHE A 1 120 ? 5.908 1.760 -2.272 1.00 98.19 120 PHE A N 1
ATOM 870 C CA . PHE A 1 120 ? 4.618 1.358 -1.732 1.00 98.19 120 PHE A CA 1
ATOM 871 C C . PHE A 1 120 ? 4.279 2.143 -0.468 1.00 98.19 120 PHE A C 1
ATOM 873 O O . PHE A 1 120 ? 5.079 2.251 0.465 1.00 98.19 120 PHE A O 1
ATOM 880 N N . ALA A 1 121 ? 3.058 2.653 -0.420 1.00 98.56 121 ALA A N 1
ATOM 881 C CA . ALA A 1 121 ? 2.446 3.216 0.764 1.00 98.56 121 ALA A CA 1
ATOM 882 C C . ALA A 1 121 ? 0.939 2.961 0.741 1.00 98.56 121 ALA A C 1
ATOM 884 O O . ALA A 1 121 ? 0.324 2.968 -0.321 1.00 98.56 121 ALA A O 1
ATOM 885 N N . LEU A 1 122 ? 0.350 2.786 1.919 1.00 98.62 122 LEU A N 1
ATOM 886 C CA . LEU A 1 122 ? -1.095 2.723 2.101 1.00 98.62 122 LEU A CA 1
ATOM 887 C C . LEU A 1 122 ? -1.547 3.950 2.877 1.00 98.62 122 LEU A C 1
ATOM 889 O O . LEU A 1 122 ? -1.065 4.195 3.986 1.00 98.62 122 LEU A O 1
ATOM 893 N N . GLN A 1 123 ? -2.479 4.699 2.302 1.00 98.62 123 GLN A N 1
ATOM 894 C CA . GLN A 1 123 ? -3.257 5.697 3.023 1.00 98.62 123 GLN A CA 1
ATOM 895 C C . GLN A 1 123 ? -4.650 5.128 3.267 1.00 98.62 123 GLN A C 1
ATOM 897 O O . GLN A 1 123 ? -5.293 4.672 2.326 1.00 98.62 123 GLN A O 1
ATOM 902 N N . ALA A 1 124 ? -5.110 5.142 4.516 1.00 98.75 124 ALA A N 1
ATOM 903 C CA . ALA A 1 124 ? -6.425 4.619 4.857 1.00 98.75 124 ALA A CA 1
ATOM 904 C C . ALA A 1 124 ? -7.147 5.477 5.899 1.00 98.75 124 ALA A C 1
ATOM 906 O O . ALA A 1 124 ? -6.518 6.202 6.677 1.00 98.75 124 ALA A O 1
ATOM 907 N N . SER A 1 125 ? -8.478 5.394 5.887 1.00 98.56 125 SER A N 1
ATOM 908 C CA . SER A 1 125 ? -9.356 5.995 6.890 1.00 98.56 125 SER A CA 1
ATOM 909 C C . SER A 1 125 ? -9.406 5.170 8.182 1.00 98.56 125 SER A C 1
ATOM 911 O O . SER A 1 125 ? -8.960 4.023 8.239 1.00 98.56 125 SER A O 1
ATOM 913 N N . ALA A 1 126 ? -10.001 5.750 9.225 1.00 98.38 126 ALA A N 1
ATOM 914 C CA . ALA A 1 126 ? -10.238 5.059 10.488 1.00 98.38 126 ALA A CA 1
ATOM 915 C C . ALA A 1 126 ? -11.056 3.766 10.299 1.00 98.38 126 ALA A C 1
ATOM 917 O O . ALA A 1 126 ? -11.921 3.680 9.427 1.00 98.38 126 ALA A O 1
ATOM 918 N N . GLY A 1 127 ? -10.789 2.771 11.144 1.00 98.31 127 GLY A N 1
ATOM 919 C CA . GLY A 1 127 ? -11.484 1.483 11.167 1.00 98.31 127 GLY A CA 1
ATOM 920 C C . GLY A 1 127 ? -10.893 0.418 10.239 1.00 98.31 127 GLY A C 1
ATOM 921 O O . GLY A 1 127 ? -11.224 -0.756 10.398 1.00 98.31 127 GLY A O 1
ATOM 922 N N . VAL A 1 128 ? -9.995 0.790 9.320 1.00 98.88 128 VAL A N 1
ATOM 923 C CA . VAL A 1 128 ? -9.291 -0.162 8.447 1.00 98.88 128 VAL A CA 1
ATOM 924 C C . VAL A 1 128 ? -8.267 -0.972 9.246 1.00 98.88 128 VAL A C 1
ATOM 926 O O . VAL A 1 128 ? -7.532 -0.427 10.076 1.00 98.88 128 VAL A O 1
ATOM 929 N N . GLN A 1 129 ? -8.202 -2.278 8.978 1.00 98.81 129 GLN A N 1
ATOM 930 C CA . GLN A 1 129 ? -7.194 -3.190 9.520 1.00 98.81 129 GLN A CA 1
ATOM 931 C C . GLN A 1 129 ? -6.664 -4.107 8.423 1.00 98.81 129 GLN A C 1
ATOM 933 O O . GLN A 1 129 ? -7.425 -4.850 7.798 1.00 98.81 129 GLN A O 1
ATOM 938 N N . ILE A 1 130 ? -5.355 -4.054 8.194 1.00 98.81 130 ILE A N 1
ATOM 939 C CA . ILE A 1 130 ? -4.680 -4.832 7.153 1.00 98.81 130 ILE A CA 1
ATOM 940 C C . ILE A 1 130 ? -3.413 -5.433 7.748 1.00 98.81 130 ILE A C 1
ATOM 942 O O . ILE A 1 130 ? -2.580 -4.717 8.305 1.00 98.81 130 ILE A O 1
ATOM 946 N N . ALA A 1 131 ? -3.239 -6.740 7.597 1.00 98.75 131 ALA A N 1
ATOM 947 C CA . ALA A 1 131 ? -1.954 -7.379 7.812 1.00 98.75 131 ALA A CA 1
ATOM 948 C C . ALA A 1 131 ? -1.171 -7.434 6.496 1.00 98.75 131 ALA A C 1
ATOM 950 O O . ALA A 1 131 ? -1.708 -7.829 5.466 1.00 98.75 131 ALA A O 1
ATOM 951 N N . LEU A 1 132 ? 0.099 -7.043 6.538 1.00 98.44 132 LEU A N 1
ATOM 952 C CA . LEU A 1 132 ? 1.017 -7.011 5.405 1.00 98.44 132 LEU A CA 1
ATOM 953 C C . LEU A 1 132 ? 2.179 -7.971 5.664 1.00 98.44 132 LEU A C 1
ATOM 955 O O . LEU A 1 132 ? 2.862 -7.841 6.681 1.00 98.44 132 LEU A O 1
ATOM 959 N N . ALA A 1 133 ? 2.406 -8.911 4.753 1.00 98.19 133 ALA A N 1
ATOM 960 C CA . ALA A 1 133 ? 3.473 -9.904 4.869 1.00 98.19 133 ALA A CA 1
ATOM 961 C C . ALA A 1 133 ? 4.639 -9.636 3.913 1.00 98.19 133 ALA A C 1
ATOM 963 O O . ALA A 1 133 ? 5.794 -9.731 4.316 1.00 98.19 133 ALA A O 1
ATOM 964 N N . ASP A 1 134 ? 4.347 -9.279 2.662 1.00 97.94 134 ASP A N 1
ATOM 965 C CA . ASP A 1 134 ? 5.369 -9.141 1.624 1.00 97.94 134 ASP A CA 1
ATOM 966 C C . ASP A 1 134 ? 4.986 -8.083 0.585 1.00 97.94 134 ASP A C 1
ATOM 968 O O . ASP A 1 134 ? 3.807 -7.927 0.257 1.00 97.94 134 ASP A O 1
ATOM 972 N N . VAL A 1 135 ? 5.990 -7.368 0.073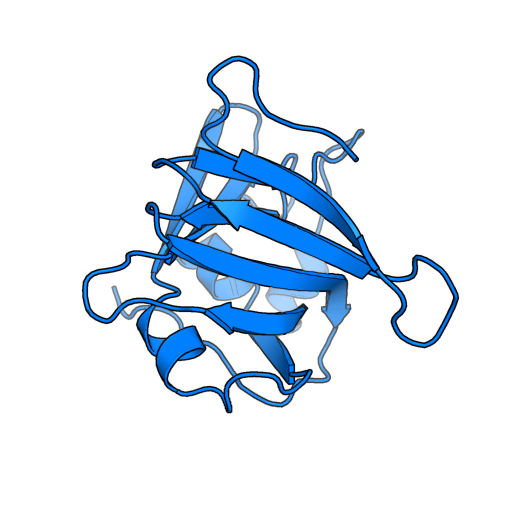 1.00 97.69 135 VAL A N 1
ATOM 973 C CA . VAL A 1 135 ? 5.869 -6.388 -1.014 1.00 97.69 135 VAL A CA 1
ATOM 974 C C . VAL A 1 135 ? 7.070 -6.557 -1.936 1.00 97.69 135 VAL A C 1
ATOM 976 O O . VAL A 1 135 ? 8.202 -6.293 -1.528 1.00 97.69 135 VAL A O 1
ATOM 979 N N . ARG A 1 136 ? 6.836 -6.979 -3.180 1.00 97.44 136 ARG A N 1
ATOM 980 C CA . ARG A 1 136 ? 7.911 -7.303 -4.129 1.00 97.44 136 ARG A CA 1
ATOM 981 C C . ARG A 1 136 ? 7.535 -7.017 -5.578 1.00 97.44 136 ARG A C 1
ATOM 983 O O . ARG A 1 136 ? 6.361 -6.990 -5.930 1.00 97.44 136 ARG A O 1
ATOM 990 N N . ALA A 1 137 ? 8.542 -6.878 -6.434 1.00 97.56 137 ALA A N 1
ATOM 991 C CA . ALA A 1 137 ? 8.357 -6.963 -7.879 1.00 97.56 137 ALA A CA 1
ATOM 992 C C . ALA A 1 137 ? 8.297 -8.446 -8.289 1.00 97.56 137 ALA A C 1
ATOM 994 O O . ALA A 1 137 ? 9.257 -9.185 -8.068 1.00 97.56 137 ALA A O 1
ATOM 995 N N . ALA A 1 138 ? 7.167 -8.896 -8.833 1.00 98.00 138 ALA A N 1
ATOM 996 C CA . ALA A 1 138 ? 6.947 -10.287 -9.229 1.00 98.00 138 ALA A CA 1
ATOM 997 C C . ALA A 1 138 ? 5.816 -10.408 -10.267 1.00 98.00 138 ALA A C 1
ATOM 999 O O . ALA A 1 138 ? 5.271 -9.412 -10.734 1.00 98.00 138 ALA A O 1
ATOM 1000 N N . THR A 1 139 ? 5.470 -11.633 -10.657 1.00 96.25 139 THR A N 1
ATOM 1001 C CA . THR A 1 139 ? 4.390 -11.908 -11.622 1.00 96.25 139 THR A CA 1
ATOM 1002 C C . THR A 1 139 ? 3.272 -12.773 -11.039 1.00 96.25 139 THR A C 1
ATOM 1004 O O . THR A 1 139 ? 2.158 -12.784 -11.565 1.00 96.25 139 THR A O 1
ATOM 1007 N N . ASP A 1 140 ? 3.537 -13.477 -9.938 1.00 97.25 140 ASP A N 1
ATOM 1008 C CA . ASP A 1 140 ? 2.590 -14.373 -9.290 1.00 97.25 140 ASP A CA 1
ATOM 1009 C C . ASP A 1 140 ? 1.605 -13.601 -8.399 1.00 97.25 140 ASP A C 1
ATOM 1011 O O . ASP A 1 140 ? 2.000 -12.885 -7.485 1.00 97.25 140 ASP A O 1
ATOM 1015 N N . HIS A 1 141 ? 0.309 -13.744 -8.666 1.00 97.56 141 HIS A N 1
ATOM 1016 C CA . HIS A 1 141 ? -0.755 -13.043 -7.949 1.00 97.56 141 HIS A CA 1
ATOM 1017 C C . HIS A 1 141 ? -2.034 -13.886 -7.920 1.00 97.56 141 HIS A C 1
ATOM 1019 O O . HIS A 1 141 ? -2.208 -14.778 -8.751 1.00 97.56 141 HIS A O 1
ATOM 1025 N N . ASP A 1 142 ? -2.923 -13.581 -6.976 1.00 97.31 142 ASP A N 1
ATOM 1026 C CA . ASP A 1 142 ? -4.250 -14.195 -6.861 1.00 97.31 142 ASP A CA 1
ATOM 1027 C C . ASP A 1 142 ? -5.337 -13.256 -7.401 1.00 97.31 142 ASP A C 1
ATOM 1029 O O . ASP A 1 142 ? -6.295 -13.701 -8.028 1.00 97.31 142 ASP A O 1
ATOM 1033 N N . GLN A 1 143 ? -5.173 -11.948 -7.177 1.00 95.50 143 GLN A N 1
ATOM 1034 C CA . GLN A 1 143 ? -6.091 -10.901 -7.630 1.00 95.50 143 GLN A CA 1
ATOM 1035 C C . GLN A 1 143 ? -5.313 -9.781 -8.313 1.00 95.50 143 GLN A C 1
ATOM 1037 O O . GLN A 1 143 ? -4.278 -9.350 -7.810 1.00 95.50 143 GLN A O 1
ATOM 1042 N N . LEU A 1 144 ? -5.794 -9.302 -9.457 1.00 94.00 144 LEU A N 1
ATOM 1043 C CA . LEU A 1 144 ? -5.145 -8.230 -10.210 1.00 94.00 144 LEU A CA 1
ATOM 1044 C C . LEU A 1 144 ? -5.902 -6.916 -10.005 1.00 94.00 144 LEU A C 1
ATOM 1046 O O . LEU A 1 144 ? -7.101 -6.841 -10.273 1.00 94.00 144 LEU A O 1
ATOM 1050 N N . LEU A 1 145 ? -5.197 -5.864 -9.591 1.00 90.19 145 LEU A N 1
ATOM 1051 C CA . LEU A 1 145 ? -5.736 -4.511 -9.630 1.00 90.19 145 LEU A CA 1
ATOM 1052 C C . LEU A 1 145 ? -5.876 -4.089 -11.096 1.00 90.19 145 LEU A C 1
ATOM 1054 O O . LEU A 1 145 ? -4.889 -4.013 -11.833 1.00 90.19 145 LEU A O 1
ATOM 1058 N N . ALA A 1 146 ? -7.100 -3.772 -11.511 1.00 83.44 146 ALA A N 1
ATOM 1059 C CA . ALA A 1 146 ? -7.311 -3.098 -12.782 1.00 83.44 146 ALA A CA 1
ATOM 1060 C C . ALA A 1 146 ? -6.658 -1.711 -12.714 1.00 83.44 146 ALA A C 1
ATOM 1062 O O . ALA A 1 146 ? -6.982 -0.923 -11.821 1.00 83.44 146 ALA A O 1
ATOM 1063 N N . CYS A 1 147 ? -5.744 -1.399 -13.643 1.00 81.56 147 CYS A N 1
ATOM 1064 C CA . CYS A 1 147 ? -5.250 -0.028 -13.750 1.00 81.56 147 CYS A CA 1
ATOM 1065 C C . CYS A 1 147 ? -6.458 0.897 -13.948 1.00 81.56 147 CYS A C 1
ATOM 1067 O O . CYS A 1 147 ? -7.277 0.604 -14.827 1.00 81.56 147 CYS A O 1
ATOM 1069 N N . PRO A 1 148 ? -6.583 1.997 -13.188 1.00 69.56 148 PRO A N 1
ATOM 1070 C CA . PRO A 1 148 ? -7.604 2.984 -13.488 1.00 69.56 148 PRO A CA 1
ATOM 1071 C C . PRO A 1 148 ? -7.418 3.449 -14.935 1.00 69.56 148 PRO A C 1
ATOM 1073 O O . PRO A 1 148 ? -6.317 3.814 -15.352 1.00 69.56 148 PRO A O 1
ATOM 1076 N N . THR A 1 149 ? -8.488 3.363 -15.718 1.00 60.81 149 THR A N 1
ATOM 1077 C CA . THR A 1 149 ? -8.541 3.957 -17.052 1.00 60.81 149 THR A CA 1
ATOM 1078 C C . THR A 1 149 ? -8.542 5.471 -16.890 1.00 60.81 149 THR A C 1
ATOM 1080 O O . THR A 1 149 ? -9.358 5.990 -16.127 1.00 60.81 149 THR A O 1
ATOM 1083 N N . GLN A 1 150 ? -7.606 6.142 -17.564 1.00 51.50 150 GLN A N 1
ATOM 1084 C CA . GLN A 1 150 ? -7.581 7.602 -17.691 1.00 51.50 150 GLN A CA 1
ATOM 1085 C C . GLN A 1 150 ? -8.882 8.143 -18.286 1.00 51.50 150 GLN A C 1
ATOM 1087 O O . GLN A 1 150 ? -9.441 7.467 -19.181 1.00 51.50 150 GLN A O 1
#